Protein AF-A0A2V6G7X4-F1 (afdb_monomer)

Foldseek 3Di:
DDDDDPPVVVVCVVCLVVVLVVLLVVLVVDQLLVNLVSCVVPDLLSLLVSLVPDDLQSSLNNLVNDDPVSSVVSLVNHDPVSNVNSVVVVPDDPDDDD

Radius of gyration: 15.05 Å; Cα contacts (8 Å, |Δi|>4): 53; chains: 1; bounding box: 42×26×49 Å

Solvent-accessible surface area (backbone atoms only — not comparable to full-atom values): 5922 Å² total; per-residue (Å²): 140,86,83,86,90,67,77,68,66,75,59,50,70,79,51,43,66,65,52,49,54,61,48,44,56,55,40,71,78,41,58,42,68,57,32,37,65,72,45,63,88,52,56,51,71,57,49,38,55,54,39,69,73,40,58,46,59,60,28,42,54,27,49,71,59,45,55,72,70,61,36,51,51,33,53,70,68,36,53,73,66,58,50,51,48,39,62,60,42,74,76,62,78,98,76,80,86,128

Structure (mmCIF, N/CA/C/O backbone):
data_AF-A0A2V6G7X4-F1
#
_entry.id   AF-A0A2V6G7X4-F1
#
loop_
_atom_site.group_PDB
_atom_site.id
_atom_site.type_symbol
_atom_site.label_atom_id
_atom_site.label_alt_id
_atom_site.label_comp_id
_atom_site.label_asym_i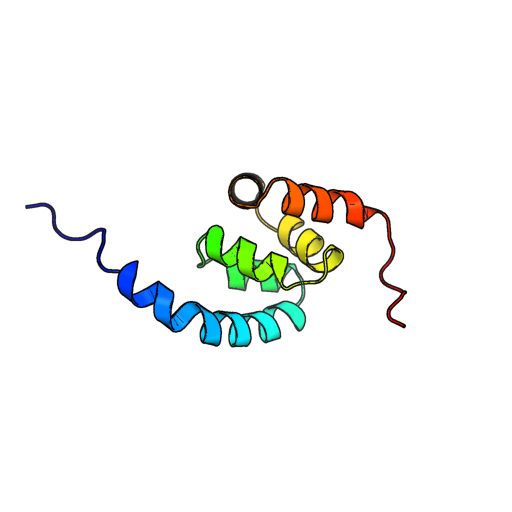d
_atom_site.label_entity_id
_atom_site.label_seq_id
_atom_site.pdbx_PDB_ins_code
_atom_site.Cartn_x
_atom_site.Cartn_y
_atom_site.Cartn_z
_atom_site.occupancy
_atom_site.B_iso_or_equiv
_at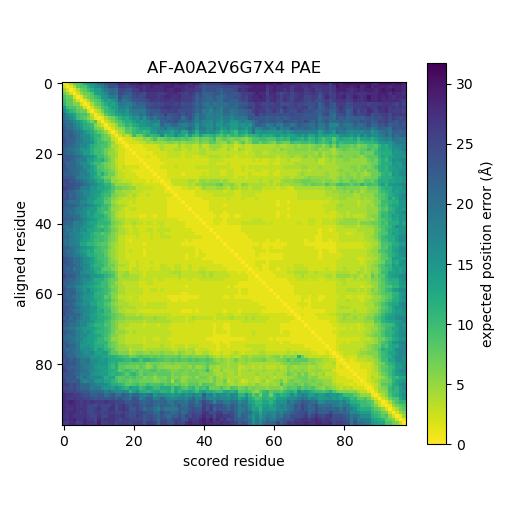om_site.auth_seq_id
_atom_site.auth_comp_id
_atom_site.auth_asym_id
_atom_site.auth_atom_id
_atom_site.pdbx_PDB_model_num
ATOM 1 N N . MET A 1 1 ? -23.193 -0.537 30.644 1.00 40.25 1 MET A N 1
ATOM 2 C CA . MET A 1 1 ? -21.850 -1.150 30.627 1.00 40.25 1 MET A CA 1
ATOM 3 C C . MET A 1 1 ? -21.425 -1.264 29.173 1.00 40.25 1 MET A C 1
ATOM 5 O O . MET A 1 1 ? -21.885 -2.175 28.506 1.00 40.25 1 MET A O 1
ATOM 9 N N . SER A 1 2 ? -20.614 -0.330 28.678 1.00 41.16 2 SER A N 1
ATOM 10 C CA . SER A 1 2 ? -20.061 -0.381 27.317 1.00 41.16 2 SER A CA 1
ATOM 11 C C . SER A 1 2 ? -18.576 -0.066 27.436 1.00 41.16 2 SER A C 1
ATOM 13 O O . SER A 1 2 ? -18.179 1.094 27.424 1.00 41.16 2 SER A O 1
ATOM 15 N N . LYS A 1 3 ? -17.771 -1.095 27.715 1.00 48.91 3 LYS A N 1
ATOM 16 C CA . LYS A 1 3 ? -16.312 -0.980 27.771 1.00 48.91 3 LYS A CA 1
ATOM 17 C C . LYS A 1 3 ? -15.726 -1.415 26.431 1.00 48.91 3 LYS A C 1
ATOM 19 O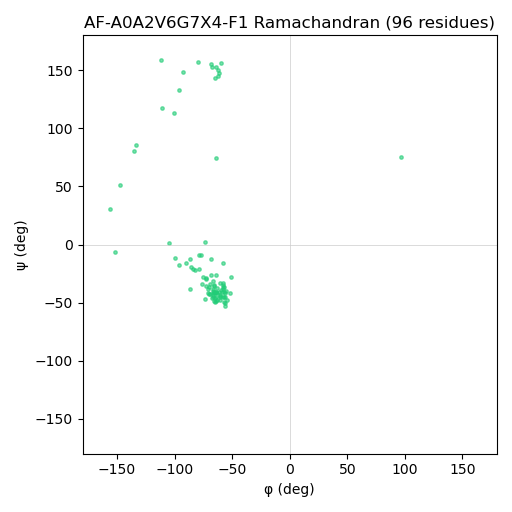 O . LYS A 1 3 ? -16.052 -2.497 25.960 1.00 48.91 3 LYS A O 1
ATOM 24 N N . GLY A 1 4 ? -14.803 -0.604 25.919 1.00 44.16 4 GLY A N 1
ATOM 25 C CA . GLY A 1 4 ? -13.670 -1.081 25.127 1.00 44.16 4 GLY A CA 1
ATOM 26 C C . GLY A 1 4 ? -13.824 -1.028 23.612 1.00 44.16 4 GLY A C 1
ATOM 27 O O . GLY A 1 4 ? -13.932 -2.062 22.966 1.00 44.16 4 GLY A O 1
ATOM 28 N N . THR A 1 5 ? -13.726 0.159 23.014 1.00 50.28 5 THR A N 1
ATOM 29 C CA . THR A 1 5 ? -13.300 0.285 21.605 1.00 50.28 5 THR A CA 1
ATOM 30 C C . THR A 1 5 ? -12.520 1.583 21.414 1.00 50.28 5 THR A C 1
ATOM 32 O O . THR A 1 5 ? -12.863 2.421 20.588 1.00 50.28 5 THR A O 1
ATOM 35 N N . THR A 1 6 ? -11.512 1.835 22.253 1.00 47.53 6 THR A N 1
ATOM 36 C CA . THR A 1 6 ? -10.626 3.002 22.044 1.00 47.53 6 THR A CA 1
ATOM 37 C C . THR A 1 6 ? -9.202 2.816 22.582 1.00 47.53 6 THR A C 1
ATOM 39 O O . THR A 1 6 ? -8.340 3.636 22.298 1.00 47.53 6 THR A O 1
ATOM 42 N N . GLU A 1 7 ? -8.886 1.732 23.299 1.00 40.72 7 GLU A N 1
ATOM 43 C CA . GLU A 1 7 ? -7.563 1.606 23.941 1.00 40.72 7 GLU A CA 1
ATOM 44 C C . GLU A 1 7 ? -6.462 1.015 23.039 1.00 40.72 7 GLU A C 1
ATOM 46 O O . GLU A 1 7 ? -5.286 1.162 23.353 1.00 40.72 7 GLU A O 1
ATOM 51 N N . ILE A 1 8 ? -6.792 0.432 21.877 1.00 49.28 8 ILE A N 1
ATOM 52 C CA . ILE A 1 8 ? -5.778 -0.105 20.943 1.00 49.28 8 ILE A CA 1
ATOM 53 C C . ILE A 1 8 ? -5.147 0.956 20.026 1.00 49.28 8 ILE A C 1
ATOM 55 O O . ILE A 1 8 ? -4.033 0.764 19.547 1.00 49.28 8 ILE A O 1
ATOM 59 N N . ALA A 1 9 ? -5.805 2.098 19.807 1.00 50.12 9 ALA A N 1
ATOM 60 C CA . ALA A 1 9 ? -5.304 3.116 18.880 1.00 50.12 9 ALA A CA 1
ATOM 61 C C . ALA A 1 9 ? -4.118 3.921 19.452 1.00 50.12 9 ALA A C 1
ATOM 63 O O . ALA A 1 9 ? -3.261 4.383 18.703 1.00 50.12 9 ALA A O 1
ATOM 64 N N . SER A 1 10 ? -4.034 4.069 20.781 1.00 47.22 10 SER A N 1
ATOM 65 C CA . SER A 1 10 ? -3.034 4.940 21.419 1.00 47.22 10 SER A CA 1
ATOM 66 C C . SER A 1 10 ? -1.671 4.273 21.657 1.00 47.22 10 SER A C 1
ATOM 68 O O . SER A 1 10 ? -0.686 4.988 21.846 1.00 47.22 10 SER A O 1
ATOM 70 N N . GLY A 1 11 ? -1.605 2.937 21.660 1.00 46.75 11 GLY A N 1
ATOM 71 C CA . GLY A 1 11 ? -0.348 2.177 21.695 1.00 46.75 11 GLY A CA 1
ATOM 72 C C . GLY A 1 11 ? 0.228 1.943 20.297 1.00 46.75 11 GLY A C 1
ATOM 73 O O . GLY A 1 11 ? 1.424 2.114 20.093 1.00 46.75 11 GLY A O 1
ATOM 74 N N . ALA A 1 12 ? -0.641 1.675 19.315 1.00 51.56 12 ALA A N 1
ATOM 75 C CA . ALA A 1 12 ? -0.250 1.350 17.945 1.00 51.56 12 ALA A CA 1
ATOM 76 C C . ALA A 1 12 ? 0.591 2.444 17.270 1.00 51.56 12 ALA A C 1
ATOM 78 O O . ALA A 1 12 ? 1.533 2.121 16.563 1.00 51.56 12 ALA A O 1
ATOM 79 N N . ALA A 1 13 ? 0.310 3.730 17.527 1.00 50.19 13 ALA A N 1
ATOM 80 C CA . ALA A 1 13 ? 0.993 4.852 16.875 1.00 50.19 13 ALA A CA 1
ATOM 81 C C . ALA A 1 13 ? 2.502 4.963 17.182 1.00 50.19 13 ALA A C 1
ATOM 83 O O . ALA A 1 13 ? 3.239 5.524 16.373 1.00 50.19 13 ALA A O 1
ATOM 84 N N . ARG A 1 14 ? 2.966 4.456 18.335 1.00 52.41 14 ARG A N 1
ATOM 85 C CA . ARG A 1 14 ? 4.377 4.558 18.757 1.00 52.41 14 ARG A CA 1
ATOM 86 C C . ARG A 1 14 ? 5.273 3.464 18.172 1.00 52.41 14 ARG A C 1
ATOM 88 O O . ARG A 1 14 ? 6.472 3.691 18.060 1.00 52.41 14 ARG A O 1
ATOM 95 N N . ASP A 1 15 ? 4.689 2.349 17.742 1.00 58.72 15 ASP A N 1
ATOM 96 C CA . ASP A 1 15 ? 5.406 1.201 17.174 1.00 58.72 15 ASP A CA 1
ATOM 97 C C . ASP A 1 15 ? 5.275 1.101 15.641 1.00 58.72 15 ASP A C 1
ATOM 99 O O . ASP A 1 15 ? 5.861 0.212 15.025 1.00 58.72 15 ASP A O 1
ATOM 103 N N . ILE A 1 16 ? 4.578 2.053 14.999 1.00 65.12 16 ILE A N 1
ATOM 104 C CA . ILE A 1 16 ? 4.368 2.053 13.540 1.00 65.12 16 ILE A CA 1
ATOM 105 C C . ILE A 1 16 ? 5.693 2.112 12.785 1.00 65.12 16 ILE A C 1
ATOM 107 O O . ILE A 1 16 ? 5.856 1.402 11.806 1.00 65.12 16 ILE A O 1
ATOM 111 N N . GLU A 1 17 ? 6.644 2.956 13.188 1.00 71.31 17 GLU A N 1
ATOM 112 C CA . GLU A 1 17 ? 7.883 3.144 12.419 1.00 71.31 17 GLU A CA 1
ATOM 113 C C . GLU A 1 17 ? 8.784 1.897 12.335 1.00 71.31 17 GLU A C 1
ATOM 115 O O . GLU A 1 17 ? 9.203 1.560 11.221 1.00 71.31 17 GLU A O 1
ATOM 120 N N . PRO A 1 18 ? 9.121 1.200 13.441 1.00 78.44 18 PRO A N 1
ATOM 121 C CA . PRO A 1 18 ? 9.905 -0.030 13.356 1.00 78.44 18 PRO A CA 1
ATOM 122 C C . PRO A 1 18 ? 9.143 -1.145 12.629 1.00 78.44 18 PRO A C 1
ATOM 124 O O . PRO A 1 18 ? 9.723 -1.797 11.761 1.00 78.44 18 PRO A O 1
ATOM 127 N N . GLU A 1 19 ? 7.845 -1.307 12.899 1.00 82.94 19 GLU A N 1
ATOM 128 C CA . GLU A 1 19 ? 7.015 -2.317 12.236 1.00 82.94 19 GLU A CA 1
ATOM 129 C C . GLU A 1 19 ? 6.903 -2.063 10.725 1.00 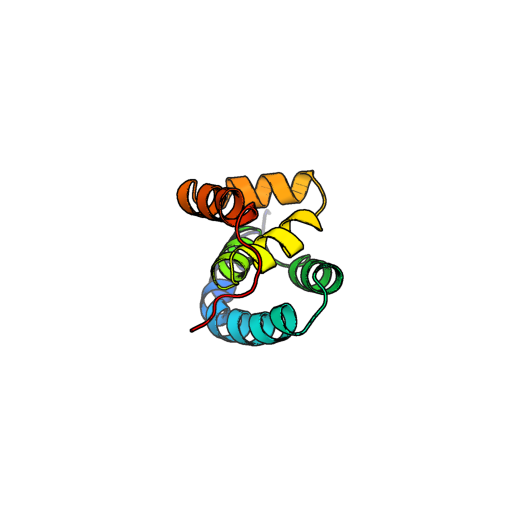82.94 19 GLU A C 1
ATOM 131 O O . GLU A 1 19 ? 7.038 -2.983 9.918 1.00 82.94 19 GLU A O 1
ATOM 136 N N . LEU A 1 20 ? 6.741 -0.800 10.320 1.00 84.31 20 LEU A N 1
ATOM 137 C CA . LEU A 1 20 ? 6.687 -0.397 8.919 1.00 84.31 20 LEU A CA 1
ATOM 138 C C . LEU A 1 20 ? 7.998 -0.727 8.201 1.00 84.31 20 LEU A C 1
ATOM 140 O O . LEU A 1 20 ? 7.957 -1.225 7.083 1.00 84.31 20 LEU A O 1
ATOM 144 N N . ARG A 1 21 ? 9.161 -0.520 8.834 1.00 82.81 21 ARG A N 1
ATOM 145 C CA . ARG A 1 21 ? 10.465 -0.867 8.237 1.00 82.81 21 ARG A CA 1
ATOM 146 C C . ARG A 1 21 ? 10.652 -2.373 8.086 1.00 82.81 21 ARG A C 1
ATOM 148 O O . ARG A 1 21 ? 11.080 -2.829 7.027 1.00 82.81 21 ARG A O 1
ATOM 155 N N . GLU A 1 22 ? 10.333 -3.146 9.120 1.00 87.12 22 GLU A N 1
ATOM 156 C CA . GLU A 1 22 ? 10.447 -4.607 9.063 1.00 87.12 22 GLU A CA 1
ATOM 157 C C . GLU A 1 22 ? 9.497 -5.210 8.029 1.00 87.12 22 GLU A C 1
ATOM 159 O O . GLU A 1 22 ? 9.867 -6.135 7.298 1.00 87.12 22 GLU A O 1
ATOM 164 N N . LEU A 1 23 ? 8.271 -4.689 7.955 1.00 89.56 23 LEU A N 1
ATOM 165 C CA . LEU A 1 23 ? 7.286 -5.154 6.995 1.00 89.56 23 LEU A CA 1
ATOM 166 C C . LEU A 1 23 ? 7.621 -4.691 5.575 1.00 89.56 23 LEU A C 1
ATOM 168 O O . LEU A 1 23 ? 7.447 -5.474 4.645 1.00 89.56 23 LEU A O 1
ATOM 172 N N . PHE A 1 24 ? 8.166 -3.485 5.402 1.00 88.12 24 PHE A N 1
ATOM 173 C CA . PHE A 1 24 ? 8.576 -2.953 4.102 1.00 88.12 24 PHE A CA 1
ATOM 174 C C . PHE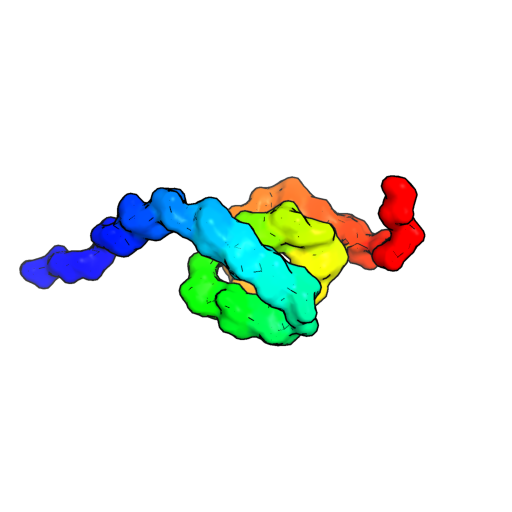 A 1 24 ? 9.575 -3.873 3.403 1.00 88.12 24 PHE A C 1
ATOM 176 O O . PHE A 1 24 ? 9.343 -4.265 2.261 1.00 88.12 24 PHE A O 1
ATOM 183 N N . THR A 1 25 ? 10.638 -4.290 4.098 1.00 86.00 25 THR A N 1
ATOM 184 C CA . THR A 1 25 ? 11.633 -5.215 3.533 1.00 86.00 25 THR A CA 1
ATOM 185 C C . THR A 1 25 ? 10.968 -6.497 3.040 1.00 86.00 25 THR A C 1
ATOM 187 O O . THR A 1 25 ? 11.189 -6.926 1.910 1.00 86.00 25 THR A O 1
ATOM 190 N N . LYS A 1 26 ? 10.061 -7.067 3.841 1.00 88.81 26 LYS A N 1
ATOM 191 C CA . LYS A 1 26 ? 9.335 -8.282 3.458 1.00 88.81 26 LYS A CA 1
ATOM 192 C C . LYS A 1 26 ? 8.388 -8.043 2.279 1.00 88.81 26 LYS A C 1
ATOM 194 O O . LYS A 1 26 ? 8.269 -8.913 1.429 1.00 88.81 26 LYS A O 1
ATOM 199 N N . VAL A 1 27 ? 7.718 -6.894 2.210 1.00 88.81 27 VAL A N 1
ATOM 200 C CA . VAL A 1 27 ? 6.814 -6.534 1.105 1.00 88.81 27 VAL A CA 1
ATOM 201 C C . VAL A 1 27 ? 7.583 -6.369 -0.208 1.00 88.81 27 VAL A C 1
ATOM 203 O O . VAL A 1 27 ? 7.112 -6.836 -1.241 1.00 88.81 27 VAL A O 1
ATOM 206 N N . VAL A 1 28 ? 8.772 -5.758 -0.174 1.00 85.81 28 VAL A N 1
ATOM 207 C CA . VAL A 1 28 ? 9.623 -5.550 -1.360 1.00 85.81 28 VAL A CA 1
ATOM 208 C C . VAL A 1 28 ? 10.223 -6.859 -1.881 1.00 85.81 28 VAL A C 1
ATOM 210 O O . VAL A 1 28 ? 10.340 -7.042 -3.091 1.00 85.81 28 VAL A O 1
ATOM 213 N N . GLU A 1 29 ? 10.590 -7.784 -0.993 1.00 87.31 29 GLU A N 1
ATOM 214 C CA . GLU A 1 29 ? 11.225 -9.060 -1.358 1.00 87.31 29 GLU A CA 1
ATOM 215 C C . GLU A 1 29 ? 10.243 -10.133 -1.869 1.00 87.31 29 GLU A C 1
ATOM 217 O O . GLU A 1 29 ? 10.666 -11.198 -2.327 1.00 87.31 29 GLU A O 1
ATOM 222 N N . ARG A 1 30 ? 8.928 -9.900 -1.774 1.00 86.19 30 ARG A N 1
ATOM 223 C CA . ARG A 1 30 ? 7.884 -10.901 -2.056 1.00 86.19 30 ARG A CA 1
ATOM 224 C C . ARG A 1 30 ? 7.071 -10.555 -3.307 1.00 86.19 30 ARG A C 1
ATOM 226 O O . ARG A 1 30 ? 6.995 -9.409 -3.735 1.00 86.19 30 ARG A O 1
ATOM 233 N N . ASP A 1 31 ? 6.416 -11.565 -3.890 1.00 89.19 31 ASP A N 1
ATOM 234 C CA . ASP A 1 31 ? 5.452 -11.341 -4.980 1.00 89.19 31 ASP A CA 1
ATOM 235 C C . ASP A 1 31 ? 4.273 -10.475 -4.489 1.00 89.19 31 ASP A C 1
ATOM 237 O O . ASP A 1 31 ? 3.814 -10.664 -3.358 1.00 89.19 31 ASP A O 1
ATOM 241 N N . PRO A 1 32 ? 3.700 -9.598 -5.337 1.00 88.44 32 PRO A N 1
ATOM 242 C CA . PRO A 1 32 ? 2.555 -8.767 -4.974 1.00 88.44 32 PRO A CA 1
ATOM 243 C C . PRO A 1 32 ? 1.348 -9.503 -4.364 1.00 88.44 32 PRO A C 1
ATOM 245 O O . PRO A 1 32 ? 0.616 -8.901 -3.586 1.00 88.44 32 PRO A O 1
ATOM 248 N N . ARG A 1 33 ? 1.103 -10.787 -4.680 1.00 90.81 33 ARG A N 1
ATOM 249 C CA . ARG A 1 33 ? 0.061 -11.593 -4.000 1.00 90.81 33 ARG A CA 1
ATOM 250 C C . ARG A 1 33 ? 0.391 -11.842 -2.533 1.00 90.81 33 ARG A C 1
ATOM 252 O O . ARG A 1 33 ? -0.498 -11.763 -1.693 1.00 90.81 33 ARG A O 1
ATOM 259 N N . GLU A 1 34 ? 1.642 -12.168 -2.238 1.00 91.88 34 GLU A N 1
ATOM 260 C CA . GLU A 1 34 ? 2.084 -12.420 -0.867 1.00 91.88 34 GLU A CA 1
ATOM 261 C C . GLU A 1 34 ? 2.130 -11.111 -0.079 1.00 91.88 34 GLU A C 1
ATOM 263 O O . GLU A 1 34 ? 1.679 -11.076 1.061 1.00 91.88 34 GLU A O 1
ATOM 268 N N . ALA A 1 35 ? 2.560 -10.015 -0.713 1.00 92.81 35 ALA A N 1
ATOM 269 C CA . ALA A 1 35 ? 2.507 -8.685 -0.114 1.00 92.81 35 ALA A CA 1
ATOM 270 C C . ALA A 1 35 ? 1.085 -8.299 0.329 1.00 92.81 35 ALA A C 1
ATOM 272 O O . ALA A 1 35 ? 0.914 -7.794 1.435 1.00 92.81 35 ALA A O 1
ATOM 273 N N . VAL A 1 36 ? 0.053 -8.591 -0.475 1.00 93.81 36 VAL A N 1
ATOM 274 C CA . VAL A 1 36 ? -1.343 -8.349 -0.067 1.00 93.81 36 VAL A CA 1
ATOM 275 C C . VAL A 1 36 ? -1.711 -9.143 1.181 1.00 93.81 36 VAL A C 1
ATOM 277 O O . VAL A 1 36 ? -2.203 -8.541 2.125 1.00 93.81 36 VAL A O 1
ATOM 280 N N . LYS A 1 37 ? -1.401 -10.444 1.249 1.00 93.62 37 LYS A N 1
ATOM 281 C CA . LYS A 1 37 ? -1.675 -11.264 2.449 1.00 93.62 37 LYS A CA 1
ATOM 282 C C . LYS A 1 37 ? -1.005 -10.710 3.706 1.00 93.62 37 LYS A C 1
ATOM 284 O O . LYS A 1 37 ? -1.541 -10.804 4.803 1.00 93.62 37 LYS A O 1
ATOM 289 N N . MET A 1 38 ? 0.185 -10.137 3.549 1.00 92.31 38 MET A N 1
ATOM 290 C CA . MET A 1 38 ? 0.914 -9.511 4.651 1.00 92.31 38 MET A CA 1
ATOM 291 C C . MET A 1 38 ? 0.291 -8.183 5.086 1.00 92.31 38 MET A C 1
ATOM 293 O O . MET A 1 38 ? 0.389 -7.830 6.254 1.00 92.31 38 MET A O 1
ATOM 297 N N . LEU A 1 39 ? -0.351 -7.463 4.166 1.00 93.38 39 LEU A N 1
ATOM 298 C CA . LEU A 1 39 ? -1.022 -6.187 4.417 1.00 93.38 39 LEU A CA 1
ATOM 299 C C . LEU A 1 39 ? -2.498 -6.350 4.811 1.00 93.38 39 LEU A C 1
ATOM 301 O O . LEU A 1 39 ? -3.087 -5.431 5.372 1.00 93.38 39 LEU A O 1
ATOM 305 N N . GLU A 1 40 ? -3.089 -7.524 4.583 1.00 91.75 40 GLU A N 1
ATOM 306 C CA . GLU A 1 40 ? -4.471 -7.839 4.935 1.00 91.75 40 GLU A CA 1
ATOM 307 C C . GLU A 1 40 ? -4.865 -7.543 6.394 1.00 91.75 40 GLU A C 1
ATOM 309 O O . GLU A 1 40 ? -5.960 -7.008 6.586 1.00 91.75 40 GLU A O 1
ATOM 314 N N . PRO A 1 41 ? -4.043 -7.829 7.420 1.00 92.31 41 PRO A N 1
ATOM 315 C CA . PRO A 1 41 ? -4.409 -7.532 8.804 1.00 92.31 41 PRO A CA 1
ATOM 316 C C . PRO A 1 41 ? -4.276 -6.047 9.184 1.00 92.31 41 PRO A C 1
ATOM 318 O O . PRO A 1 41 ? -4.724 -5.663 10.264 1.00 92.31 41 PRO A O 1
ATOM 321 N N . TYR A 1 42 ? -3.679 -5.209 8.331 1.00 92.44 42 TYR A N 1
ATOM 322 C CA . TYR A 1 42 ? -3.388 -3.810 8.642 1.00 92.44 42 TYR A CA 1
ATOM 323 C C . TYR A 1 42 ? -4.509 -2.855 8.199 1.00 92.44 42 TYR A C 1
ATOM 325 O O . TYR A 1 42 ? -5.170 -3.104 7.185 1.00 92.44 42 TYR A O 1
ATOM 333 N N . PRO A 1 43 ? -4.724 -1.741 8.926 1.00 91.50 43 PRO A N 1
ATOM 334 C CA . PRO A 1 43 ? -5.709 -0.732 8.547 1.00 91.50 43 PRO A CA 1
ATOM 335 C C . PRO A 1 43 ? -5.288 0.014 7.276 1.00 91.50 43 PRO A C 1
ATOM 337 O O . PRO A 1 43 ? -4.097 0.155 6.995 1.00 91.50 43 PRO A O 1
ATOM 340 N N . ASP A 1 44 ? -6.263 0.559 6.548 1.00 91.38 44 ASP A N 1
ATOM 341 C CA . ASP A 1 44 ? -6.029 1.213 5.254 1.00 91.38 44 ASP A CA 1
ATOM 342 C C . ASP A 1 44 ? -5.014 2.362 5.342 1.00 91.38 44 ASP A C 1
ATOM 344 O O . ASP A 1 44 ? -4.162 2.483 4.470 1.00 91.38 44 ASP A O 1
ATOM 348 N N . GLU A 1 45 ? -5.005 3.140 6.430 1.00 89.25 45 GLU A N 1
ATOM 349 C CA . GLU A 1 45 ? -4.006 4.197 6.665 1.00 89.25 45 GLU A CA 1
ATOM 350 C C . GLU A 1 45 ? -2.567 3.661 6.713 1.00 89.25 45 GLU A C 1
ATOM 352 O O . GLU A 1 45 ? -1.639 4.288 6.201 1.00 89.25 45 GLU A O 1
ATOM 357 N N . PHE A 1 46 ? -2.368 2.493 7.328 1.00 91.06 46 PHE A N 1
ATOM 358 C CA . PHE A 1 46 ? -1.062 1.845 7.378 1.00 91.06 46 PHE A CA 1
ATOM 359 C C . PHE A 1 46 ? -0.684 1.299 6.000 1.00 91.06 46 PHE A C 1
ATOM 361 O O . PHE A 1 46 ? 0.454 1.459 5.559 1.00 91.06 46 PHE A O 1
ATOM 368 N N . VAL A 1 47 ? -1.648 0.703 5.292 1.00 93.88 47 VAL A N 1
ATOM 369 C CA . VAL A 1 47 ? -1.445 0.215 3.924 1.00 93.88 47 VAL A CA 1
ATOM 370 C C . VAL A 1 47 ? -1.066 1.368 2.995 1.00 93.88 47 VAL A C 1
ATOM 372 O O . VAL A 1 47 ? -0.094 1.237 2.261 1.00 93.88 47 VAL A O 1
ATOM 375 N N . VAL A 1 48 ? -1.745 2.517 3.070 1.00 92.50 48 VAL A N 1
ATOM 376 C CA . VAL A 1 48 ? -1.397 3.725 2.303 1.00 92.50 48 VAL A CA 1
ATOM 377 C C . VAL A 1 48 ? 0.046 4.132 2.574 1.00 92.50 48 VAL A C 1
ATOM 379 O O . VAL A 1 48 ? 0.824 4.222 1.629 1.00 92.50 48 VAL A O 1
ATOM 382 N N . LYS A 1 49 ? 0.437 4.281 3.847 1.00 90.06 49 LYS A N 1
ATOM 383 C CA . LYS A 1 49 ? 1.818 4.635 4.213 1.00 90.06 49 LYS A CA 1
ATOM 384 C C . LYS A 1 49 ? 2.836 3.638 3.668 1.00 90.06 49 LYS A C 1
ATOM 386 O O . LYS A 1 49 ? 3.882 4.044 3.177 1.00 90.06 49 LYS A O 1
ATOM 391 N N . MET A 1 50 ? 2.538 2.339 3.717 1.00 91.81 50 MET A N 1
ATOM 392 C CA . MET A 1 50 ? 3.404 1.314 3.135 1.00 91.81 50 MET A CA 1
ATOM 393 C C . MET A 1 50 ? 3.534 1.476 1.616 1.00 91.81 50 MET A C 1
ATOM 395 O O . MET A 1 50 ? 4.640 1.443 1.083 1.00 91.81 50 MET A O 1
ATOM 399 N N . LEU A 1 51 ? 2.414 1.655 0.914 1.00 91.50 51 LEU A N 1
ATOM 400 C CA . LEU A 1 51 ? 2.397 1.807 -0.541 1.00 91.50 51 LEU A CA 1
ATOM 401 C C . LEU A 1 51 ? 3.077 3.107 -0.998 1.00 91.50 51 LEU A C 1
ATOM 403 O O . LEU A 1 51 ? 3.686 3.119 -2.063 1.00 91.50 51 LEU A O 1
ATOM 407 N N . GLU A 1 52 ? 3.023 4.174 -0.199 1.00 89.31 52 GLU A N 1
ATOM 408 C CA . GLU A 1 52 ? 3.720 5.443 -0.456 1.00 89.31 52 GLU A CA 1
ATOM 409 C C . GLU A 1 52 ? 5.248 5.327 -0.352 1.00 89.31 52 GLU A C 1
ATOM 411 O O . GLU A 1 52 ? 5.963 6.083 -1.007 1.00 89.31 52 GLU A O 1
ATOM 416 N N . LEU A 1 53 ? 5.763 4.365 0.424 1.00 87.44 53 LEU A N 1
ATOM 417 C CA . LEU A 1 53 ? 7.201 4.082 0.500 1.00 87.44 53 LEU A CA 1
ATOM 418 C C . LEU A 1 53 ? 7.712 3.258 -0.687 1.00 87.44 53 LEU A C 1
ATOM 420 O O . LEU A 1 53 ? 8.915 3.226 -0.955 1.00 87.44 53 LEU A O 1
ATOM 424 N N . LEU A 1 54 ? 6.821 2.548 -1.376 1.00 86.50 54 LEU A N 1
ATOM 425 C CA . LEU A 1 54 ? 7.177 1.745 -2.536 1.00 86.50 54 LEU A CA 1
ATOM 426 C C . LEU A 1 54 ? 7.316 2.620 -3.776 1.00 86.50 54 L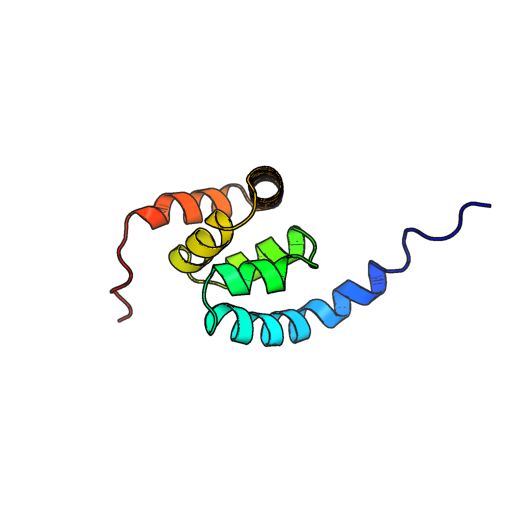EU A C 1
ATOM 428 O O . LEU A 1 54 ? 6.704 3.680 -3.910 1.00 86.50 54 LEU A O 1
ATOM 432 N N . ASN A 1 55 ? 8.068 2.119 -4.758 1.00 83.44 55 ASN A N 1
ATOM 433 C CA . ASN A 1 55 ? 8.000 2.731 -6.073 1.00 83.44 55 ASN A CA 1
ATOM 434 C C . ASN A 1 55 ? 6.554 2.623 -6.626 1.00 83.44 55 ASN A C 1
ATOM 436 O O . ASN A 1 55 ? 5.868 1.626 -6.369 1.00 83.44 55 ASN A O 1
ATOM 440 N N . PRO A 1 56 ? 6.087 3.606 -7.415 1.00 82.06 56 PRO A N 1
ATOM 441 C CA . PRO A 1 56 ? 4.693 3.667 -7.856 1.00 82.06 56 PRO A CA 1
ATOM 442 C C . PRO A 1 56 ? 4.204 2.436 -8.634 1.00 82.06 56 PRO A C 1
ATOM 444 O O . PRO A 1 56 ? 3.041 2.054 -8.513 1.00 82.06 56 PRO A O 1
ATOM 447 N N . ALA A 1 57 ? 5.078 1.791 -9.414 1.00 82.88 57 ALA A N 1
ATOM 448 C CA . ALA A 1 57 ? 4.724 0.599 -10.179 1.00 82.88 57 ALA A CA 1
ATOM 449 C C . ALA A 1 57 ? 4.497 -0.619 -9.265 1.00 82.88 57 ALA A C 1
ATOM 451 O O . ALA A 1 57 ? 3.516 -1.347 -9.433 1.00 82.88 57 ALA A O 1
ATOM 452 N N . ALA A 1 58 ? 5.354 -0.813 -8.260 1.00 86.00 58 ALA A N 1
ATOM 453 C CA . ALA A 1 58 ? 5.197 -1.844 -7.238 1.00 86.00 58 ALA A CA 1
ATOM 454 C C . ALA A 1 58 ? 3.955 -1.597 -6.372 1.00 86.00 58 ALA A C 1
ATOM 456 O O . ALA A 1 58 ? 3.155 -2.517 -6.186 1.00 86.00 58 ALA A O 1
ATOM 457 N N . ALA A 1 59 ? 3.748 -0.354 -5.923 1.00 89.88 59 ALA A N 1
ATOM 458 C CA . ALA A 1 59 ? 2.566 0.041 -5.161 1.00 89.88 59 ALA A CA 1
ATOM 459 C C . 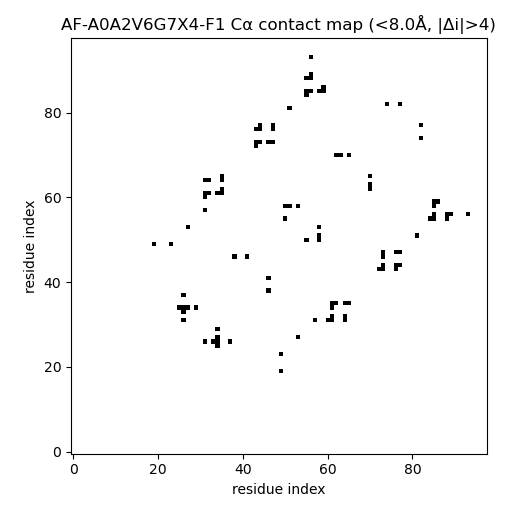ALA A 1 59 ? 1.279 -0.320 -5.912 1.00 89.88 59 ALA A C 1
ATOM 461 O O . ALA A 1 59 ? 0.388 -0.973 -5.371 1.00 89.88 59 ALA A O 1
ATOM 462 N N . LEU A 1 60 ? 1.217 0.013 -7.203 1.00 88.19 60 LEU A N 1
ATOM 463 C CA . LEU A 1 60 ? 0.068 -0.292 -8.039 1.00 88.19 60 LEU A CA 1
ATOM 464 C C . LEU A 1 60 ? -0.115 -1.802 -8.272 1.00 88.19 60 LEU A C 1
ATOM 466 O O . LEU A 1 60 ? -1.246 -2.290 -8.234 1.00 88.19 60 LEU A O 1
ATOM 470 N N . LYS A 1 61 ? 0.967 -2.555 -8.511 1.00 89.81 61 LYS A N 1
ATOM 471 C CA . LYS A 1 61 ? 0.903 -4.020 -8.659 1.00 89.81 61 LYS A CA 1
ATOM 472 C C . LYS A 1 61 ? 0.300 -4.677 -7.419 1.00 89.81 61 LYS A C 1
ATOM 474 O O . LYS A 1 61 ? -0.460 -5.625 -7.574 1.00 89.81 61 LYS A O 1
ATOM 479 N N . ILE A 1 62 ? 0.615 -4.184 -6.221 1.00 92.69 62 ILE A N 1
ATOM 480 C CA . ILE A 1 62 ? 0.037 -4.663 -4.957 1.00 92.69 62 ILE A CA 1
ATOM 481 C C . ILE A 1 62 ? -1.413 -4.188 -4.822 1.00 92.69 62 ILE A C 1
ATOM 483 O O . ILE A 1 62 ? -2.301 -4.997 -4.561 1.00 92.69 62 ILE A O 1
ATOM 487 N N . LEU A 1 63 ? -1.686 -2.909 -5.092 1.00 91.50 63 LEU A N 1
ATOM 488 C CA . LEU A 1 63 ? -3.028 -2.325 -5.028 1.00 91.50 63 LEU A CA 1
ATOM 489 C C . LEU A 1 63 ? -4.041 -3.083 -5.910 1.00 91.50 63 LEU A C 1
ATOM 491 O O . LEU A 1 63 ? -5.174 -3.339 -5.502 1.00 91.50 63 LEU A O 1
ATOM 495 N N . GLN A 1 64 ? -3.621 -3.514 -7.104 1.00 91.62 64 GLN A N 1
ATOM 496 C CA . GLN A 1 64 ? -4.429 -4.317 -8.031 1.00 91.62 64 GLN A CA 1
ATOM 497 C C . GLN A 1 64 ? -4.716 -5.750 -7.551 1.00 91.62 64 GLN A C 1
ATOM 499 O O . GLN A 1 64 ? -5.535 -6.441 -8.158 1.00 91.62 64 GLN A O 1
ATOM 504 N N . ARG A 1 65 ? -4.039 -6.229 -6.503 1.00 94.50 65 ARG A N 1
ATOM 505 C CA . ARG A 1 65 ? -4.221 -7.583 -5.958 1.00 94.50 65 ARG A CA 1
ATOM 506 C C . ARG A 1 65 ? -5.187 -7.622 -4.775 1.00 94.50 65 ARG A C 1
ATOM 508 O O . ARG A 1 65 ? -5.705 -8.699 -4.503 1.00 94.50 65 ARG A O 1
ATOM 515 N N . PHE A 1 66 ? -5.470 -6.485 -4.136 1.00 94.19 66 PHE A N 1
ATOM 516 C CA . PHE A 1 66 ? -6.591 -6.373 -3.200 1.00 94.19 66 PHE A CA 1
ATOM 517 C C . PHE A 1 66 ? -7.924 -6.584 -3.921 1.00 94.19 66 PHE A C 1
ATOM 519 O O . PHE A 1 66 ? -8.044 -6.294 -5.118 1.00 94.19 66 PHE A O 1
ATOM 526 N N . ASP A 1 67 ? -8.929 -7.056 -3.186 1.00 93.31 67 ASP A N 1
ATOM 527 C CA . ASP A 1 67 ? -10.310 -7.073 -3.656 1.00 93.31 67 ASP A CA 1
ATOM 528 C C . ASP A 1 67 ? -10.798 -5.650 -3.980 1.00 93.31 67 ASP A C 1
ATOM 530 O O . ASP A 1 67 ? -10.260 -4.655 -3.490 1.00 93.31 67 ASP A O 1
ATOM 534 N N . SER A 1 68 ? -11.808 -5.544 -4.845 1.00 91.25 68 SER A N 1
ATOM 535 C CA . SER A 1 68 ? -12.284 -4.247 -5.338 1.00 91.25 68 SER A CA 1
ATOM 536 C C . SER A 1 68 ? -12.754 -3.324 -4.212 1.00 91.25 68 SER A C 1
ATOM 538 O O . SER A 1 68 ? -12.418 -2.145 -4.232 1.00 91.25 68 SER A O 1
ATOM 540 N N . SER A 1 69 ? -13.463 -3.863 -3.212 1.00 93.31 69 SER A N 1
ATOM 541 C CA . SER A 1 69 ? -13.996 -3.065 -2.102 1.00 93.31 69 SER A CA 1
ATOM 542 C C . SER A 1 69 ? -12.866 -2.461 -1.279 1.00 93.31 69 SER A C 1
ATOM 544 O O . SER A 1 69 ? -12.868 -1.264 -1.014 1.00 93.31 69 SER A O 1
ATOM 546 N N . ARG A 1 70 ? -11.876 -3.270 -0.897 1.00 93.75 70 ARG A N 1
ATOM 547 C CA . ARG A 1 70 ? -10.740 -2.792 -0.111 1.00 93.75 70 ARG A CA 1
ATOM 548 C C . ARG A 1 70 ? -9.824 -1.867 -0.900 1.00 93.75 70 ARG A C 1
ATOM 550 O O . ARG A 1 70 ? -9.266 -0.919 -0.362 1.00 93.75 70 ARG A O 1
ATOM 557 N N . ARG A 1 71 ? -9.677 -2.102 -2.202 1.00 93.94 71 ARG A N 1
ATOM 558 C CA . ARG A 1 71 ? -8.939 -1.186 -3.075 1.00 93.94 71 ARG A CA 1
ATOM 559 C C . ARG A 1 71 ? -9.569 0.205 -3.090 1.00 93.94 71 ARG A C 1
ATOM 561 O O . ARG A 1 71 ? -8.842 1.193 -3.047 1.00 93.94 71 ARG A O 1
ATOM 568 N N . GLU A 1 72 ? -10.895 0.282 -3.168 1.00 91.69 72 GLU A N 1
ATOM 569 C CA . GLU A 1 72 ? -11.628 1.549 -3.146 1.00 91.69 72 GLU A CA 1
ATOM 570 C C . GLU A 1 72 ? -11.448 2.286 -1.818 1.00 91.69 72 GLU A C 1
ATOM 572 O O . GLU A 1 72 ? -11.212 3.494 -1.835 1.00 91.69 72 GLU A O 1
ATOM 577 N N . THR A 1 73 ? -11.474 1.581 -0.681 1.00 93.56 73 THR A N 1
ATOM 578 C CA . THR A 1 73 ? -11.242 2.212 0.627 1.00 93.56 73 THR A CA 1
ATOM 579 C C . THR A 1 73 ? -9.807 2.717 0.765 1.00 93.56 73 THR A C 1
ATOM 581 O O . THR A 1 73 ? -9.618 3.880 1.108 1.00 93.56 73 THR A O 1
ATOM 584 N N . ILE A 1 74 ? -8.804 1.924 0.369 1.00 92.69 74 ILE A N 1
ATOM 585 C CA . ILE A 1 74 ? -7.389 2.340 0.345 1.00 92.69 74 ILE A CA 1
ATOM 586 C C . ILE A 1 74 ? -7.194 3.594 -0.521 1.00 92.69 74 ILE A C 1
ATOM 588 O O . ILE A 1 74 ? -6.515 4.536 -0.110 1.00 92.69 74 ILE A O 1
ATOM 592 N N . LEU A 1 75 ? -7.797 3.633 -1.714 1.00 89.81 75 LEU A N 1
ATOM 593 C CA . LEU A 1 75 ? -7.727 4.793 -2.608 1.00 89.81 75 LEU A CA 1
ATOM 594 C C . LEU A 1 75 ? -8.435 6.026 -2.033 1.00 89.81 75 LEU A C 1
ATOM 596 O O . LEU A 1 75 ? -7.966 7.141 -2.245 1.00 89.81 75 LEU A O 1
ATOM 600 N N . ALA A 1 76 ? -9.542 5.839 -1.312 1.00 89.94 76 ALA A N 1
ATOM 601 C CA . ALA A 1 76 ? -10.257 6.920 -0.639 1.00 89.94 76 ALA A CA 1
ATOM 602 C C . ALA A 1 76 ? -9.506 7.452 0.595 1.00 89.94 76 ALA A C 1
ATOM 604 O O . ALA A 1 76 ? -9.656 8.623 0.941 1.00 89.94 76 ALA A O 1
ATOM 605 N N . THR A 1 77 ? -8.703 6.610 1.252 1.00 92.00 77 THR A N 1
ATOM 606 C CA . THR A 1 77 ? -7.823 6.999 2.364 1.00 92.00 77 THR A CA 1
ATOM 607 C C . THR A 1 77 ? -6.570 7.728 1.879 1.00 92.00 77 THR A C 1
ATOM 609 O O . THR A 1 77 ? -6.078 8.625 2.564 1.00 92.00 77 THR A O 1
ATOM 612 N N . ALA A 1 78 ? -6.041 7.363 0.709 1.00 88.81 78 ALA A N 1
ATOM 613 C CA . ALA A 1 78 ? -4.882 8.023 0.121 1.00 88.81 78 ALA A CA 1
ATOM 614 C C . ALA A 1 78 ? -5.198 9.464 -0.310 1.00 88.81 78 ALA A C 1
ATOM 616 O O . ALA A 1 78 ? -6.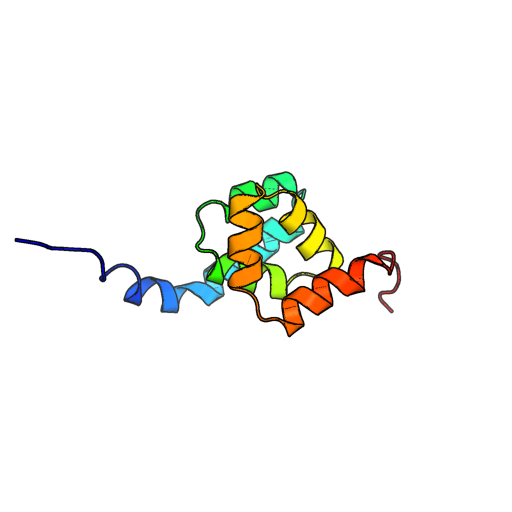322 9.801 -0.687 1.00 88.81 78 ALA A O 1
ATOM 617 N N . SER A 1 79 ? -4.178 10.328 -0.322 1.00 81.88 79 SER A N 1
ATOM 618 C CA . SER A 1 79 ? -4.346 11.675 -0.870 1.00 81.88 79 SER A CA 1
ATOM 619 C C . SER A 1 79 ? -4.691 11.613 -2.367 1.00 81.88 79 SER A C 1
ATOM 621 O O . SER A 1 79 ? -4.277 10.701 -3.095 1.00 81.88 79 SER A O 1
ATOM 623 N N . SER A 1 80 ? -5.436 12.605 -2.861 1.00 78.19 80 SER A N 1
ATOM 624 C CA . SER A 1 80 ? -5.770 12.696 -4.288 1.00 78.19 80 SER A CA 1
ATOM 625 C C . SER A 1 80 ? -4.517 12.822 -5.160 1.00 78.19 80 SER A C 1
ATOM 627 O O . SER A 1 80 ? -4.480 12.274 -6.262 1.00 78.19 80 SER A O 1
ATOM 629 N N . GLU A 1 81 ? -3.467 13.476 -4.658 1.00 80.00 81 GLU A N 1
ATOM 630 C CA . GLU A 1 81 ? -2.167 13.561 -5.322 1.00 80.00 81 GLU A CA 1
ATOM 631 C C . GLU A 1 81 ? -1.484 12.189 -5.407 1.00 80.00 81 GLU A C 1
ATOM 633 O O . GLU A 1 81 ? -1.097 11.785 -6.506 1.00 80.00 81 GLU A O 1
ATOM 638 N N . THR A 1 82 ? -1.414 11.447 -4.296 1.00 79.88 82 THR A N 1
ATOM 639 C CA . THR A 1 82 ? -0.846 10.088 -4.225 1.00 79.88 82 THR A CA 1
ATOM 640 C C . THR A 1 82 ? -1.556 9.150 -5.206 1.00 79.88 82 THR A C 1
ATOM 642 O O . THR A 1 82 ? -0.923 8.503 -6.044 1.00 79.88 82 THR A O 1
ATOM 645 N N . THR A 1 83 ? -2.890 9.142 -5.182 1.00 77.69 83 THR A N 1
ATOM 646 C CA . THR A 1 83 ? -3.710 8.332 -6.092 1.00 77.69 83 THR A CA 1
ATOM 647 C C . THR A 1 83 ? -3.429 8.667 -7.558 1.00 77.69 83 THR A C 1
ATOM 649 O O . THR A 1 83 ? -3.228 7.780 -8.390 1.00 77.69 83 THR A O 1
ATOM 652 N N . GLN A 1 84 ? -3.355 9.957 -7.885 1.00 79.19 84 GLN A N 1
ATOM 653 C CA . GLN A 1 84 ? -3.044 10.417 -9.234 1.00 79.19 84 GLN A CA 1
ATOM 654 C C . GLN A 1 84 ? -1.613 10.056 -9.663 1.00 79.19 84 GLN A C 1
ATOM 656 O O . GLN A 1 84 ? -1.389 9.747 -10.835 1.00 79.19 84 GLN A O 1
ATOM 661 N N . GLN A 1 85 ? -0.640 10.060 -8.746 1.00 80.12 85 GLN A N 1
ATOM 662 C CA . GLN A 1 85 ? 0.723 9.601 -9.027 1.00 80.12 85 GLN A CA 1
ATOM 663 C C . GLN A 1 85 ? 0.762 8.105 -9.363 1.00 80.12 85 GLN A C 1
ATOM 665 O O . GLN A 1 85 ? 1.384 7.723 -10.357 1.00 80.12 85 GLN A O 1
ATOM 670 N N . TRP A 1 86 ? 0.061 7.258 -8.606 1.00 81.69 86 TRP A N 1
ATOM 671 C CA . TRP A 1 86 ? -0.026 5.824 -8.904 1.00 81.69 86 TRP A CA 1
ATOM 672 C C . TRP A 1 86 ? -0.715 5.541 -10.244 1.00 81.69 86 TRP A C 1
ATOM 674 O O . TRP A 1 86 ? -0.283 4.655 -10.981 1.00 81.69 86 TRP A O 1
ATOM 684 N N . MET A 1 87 ? -1.743 6.318 -10.598 1.00 75.06 87 MET A N 1
ATOM 685 C CA . MET A 1 87 ? -2.425 6.195 -11.892 1.00 75.06 87 MET A C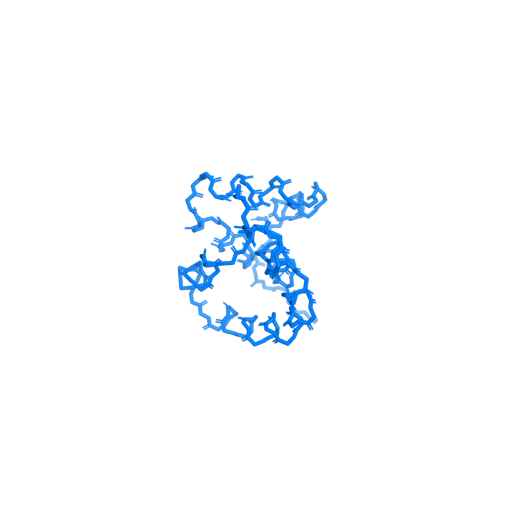A 1
ATOM 686 C C . MET A 1 87 ? -1.547 6.655 -13.066 1.00 75.06 87 MET A C 1
ATOM 688 O O . MET A 1 87 ? -1.491 5.971 -14.084 1.00 75.06 87 MET A O 1
ATOM 692 N N . ARG A 1 88 ? -0.817 7.773 -12.938 1.00 72.19 88 ARG A N 1
ATOM 693 C CA . ARG A 1 88 ? 0.063 8.293 -14.007 1.00 72.19 88 ARG A CA 1
ATOM 694 C C . ARG A 1 88 ? 1.254 7.381 -14.299 1.00 72.19 88 ARG A C 1
ATOM 696 O O . ARG A 1 88 ? 1.608 7.168 -15.462 1.00 72.19 88 ARG A O 1
ATOM 703 N N . ASN A 1 89 ? 1.846 6.809 -13.254 1.00 64.75 89 ASN A N 1
ATOM 704 C CA . ASN A 1 89 ? 3.047 5.978 -13.363 1.00 64.75 89 ASN A CA 1
ATOM 705 C C . ASN A 1 89 ? 2.797 4.583 -13.963 1.00 64.75 89 ASN A C 1
ATOM 707 O O . ASN A 1 89 ? 3.746 3.835 -14.175 1.00 64.75 89 ASN A O 1
ATOM 711 N N . GLN A 1 90 ? 1.556 4.270 -14.355 1.00 58.72 90 GLN A N 1
ATOM 712 C CA . GLN A 1 90 ? 1.223 3.125 -15.216 1.00 58.72 90 GLN A CA 1
ATOM 713 C C . GLN A 1 90 ? 1.933 3.144 -16.580 1.00 58.72 90 GLN A C 1
ATOM 715 O O . GLN A 1 90 ? 1.975 2.121 -17.260 1.00 58.72 90 GLN A O 1
ATOM 720 N N . THR A 1 91 ? 2.483 4.294 -16.984 1.00 52.59 91 THR A N 1
ATOM 721 C CA . THR A 1 91 ? 2.943 4.539 -18.359 1.00 52.59 91 THR A CA 1
ATOM 722 C C . THR A 1 91 ? 4.456 4.369 -18.552 1.00 52.59 91 THR A C 1
ATOM 724 O O . THR A 1 91 ? 4.914 4.313 -19.691 1.00 52.59 91 THR A O 1
ATOM 727 N N . TYR A 1 92 ? 5.253 4.251 -17.481 1.00 46.00 92 TYR A N 1
ATOM 728 C CA . TYR A 1 92 ? 6.714 4.146 -17.592 1.00 46.00 92 TYR A CA 1
ATOM 729 C C . TYR A 1 92 ? 7.221 2.751 -17.194 1.00 46.00 92 TYR A C 1
ATOM 731 O O . TYR A 1 92 ? 7.049 2.347 -16.043 1.00 46.00 92 TYR A O 1
ATOM 739 N N . PRO A 1 93 ? 7.855 1.995 -18.114 1.00 45.78 93 PRO A N 1
ATOM 740 C CA . PRO A 1 93 ? 8.444 0.709 -17.779 1.00 45.78 93 PRO A CA 1
ATOM 741 C C . PRO A 1 93 ? 9.604 0.879 -16.794 1.00 45.78 93 PRO A C 1
ATOM 743 O O . PRO A 1 93 ? 10.394 1.819 -16.877 1.00 45.78 93 PRO A O 1
ATOM 746 N N . GLU A 1 94 ? 9.705 -0.081 -15.880 1.00 49.62 94 GLU A N 1
ATOM 747 C CA . GLU A 1 94 ? 10.699 -0.197 -14.813 1.00 49.62 94 GLU A CA 1
ATOM 748 C C . GLU A 1 94 ? 12.110 -0.380 -15.408 1.00 49.62 94 GLU A C 1
ATOM 750 O O . GLU A 1 94 ? 12.624 -1.495 -15.467 1.00 49.62 94 GLU A O 1
ATOM 755 N N . ARG A 1 95 ? 12.729 0.677 -15.958 1.00 46.12 95 ARG A N 1
ATOM 756 C CA . ARG A 1 95 ? 14.115 0.590 -16.451 1.00 46.12 95 ARG A CA 1
ATOM 757 C C . ARG A 1 95 ? 14.917 1.891 -16.527 1.00 46.12 95 ARG A C 1
ATOM 759 O O . ARG A 1 95 ? 15.833 1.987 -17.337 1.00 46.12 95 ARG A O 1
ATOM 766 N N . THR A 1 96 ? 14.653 2.856 -15.655 1.00 41.81 96 THR A N 1
ATOM 767 C CA . THR A 1 96 ? 15.575 3.987 -15.458 1.00 41.81 96 THR A CA 1
ATOM 768 C C . THR A 1 96 ? 15.756 4.271 -13.974 1.00 41.81 96 THR A C 1
ATOM 770 O O . THR A 1 96 ? 15.124 5.165 -13.421 1.00 41.81 96 THR A O 1
ATOM 773 N N . VAL A 1 97 ? 16.621 3.486 -13.335 1.00 51.16 97 VAL A N 1
ATOM 774 C CA . VAL A 1 97 ? 17.424 3.980 -12.213 1.00 51.16 97 VAL A CA 1
ATOM 775 C C . VAL A 1 97 ? 18.795 4.278 -12.814 1.00 51.16 97 VAL A C 1
ATOM 777 O O . VAL A 1 97 ? 19.445 3.366 -13.325 1.00 51.16 97 VAL A O 1
ATOM 780 N N . GLY A 1 98 ? 19.155 5.558 -12.844 1.00 34.22 98 GLY A N 1
ATOM 781 C CA . GLY A 1 98 ? 20.519 6.046 -13.034 1.00 34.22 98 GLY A CA 1
ATOM 782 C C . GLY A 1 98 ? 21.011 6.619 -11.719 1.00 34.22 98 GLY A C 1
ATOM 783 O O . GLY A 1 98 ? 20.146 7.128 -10.969 1.00 34.22 98 GLY A O 1
#

Secondary structure (DSSP, 8-state):
----SSSSHHHHHHHHHHHHHHHHHHHHHS-HHHHHHHHTTS-HHHHHHHHHHS-HHHHHHHHTTS-HHHHHHHHHHS-HHHHHHHHHGGGS-S----

Nearest PDB structures (foldseek):
  2oux-assembly1_B  TM=7.110E-01  e=1.115E-01  Enterococcus faecalis V583
  8wiw-assembly1_Z  TM=5.222E-01  e=1.056E-01  Salmonella enterica subsp. enterica serovar Typhimurium str. LT2
  8umx-assembly1_B  TM=5.538E-01  e=2.264E-01  Salmonella enterica subsp. enterica serovar Typhimurium
  8gpv-assembly1_A-2  TM=4.618E-01  e=8.490E-02  Clostridiales bacterium
  8gps-assembly1_A-2  TM=6.732E-01  e=7.510E-01  Chryseobacterium hispalense

pLDDT: mean 77.64, std 18.19, range [34.22, 94.5]

Mean predicted aligned error: 9.58 Å

Sequence (98 aa):
MSKGTTEIASGAARDIEPELRELFTKVVERDPREAVKMLEPYPDEFVVKMLELLNPAAALKILQRFDSSRRETILATASSETTQQWMRNQTYPERTVG